Protein AF-A0A7S0I4Y5-F1 (afdb_monomer)

Solvent-accessible surface area (backbone atoms only — not comparable to full-atom values): 9229 Å² total; per-residue (Å²): 106,51,60,56,45,24,49,30,48,88,32,47,41,71,59,31,35,53,30,40,49,52,54,36,50,40,51,75,66,45,54,50,72,77,42,68,90,53,28,48,64,50,50,53,52,51,52,52,25,50,72,60,48,32,48,42,85,83,46,75,72,60,47,50,54,32,51,50,37,37,47,52,34,50,43,45,48,58,72,32,84,70,32,74,57,56,50,71,68,58,50,50,50,44,51,50,49,36,47,51,53,38,68,42,80,90,53,56,69,67,59,19,51,50,26,49,51,41,51,54,51,46,52,51,54,59,56,60,49,50,56,55,50,53,54,52,52,53,49,54,51,51,65,73,65,54,79,80,79,78,79,78,73,80,72,83,81,82,81,83,80,90,86,133

Structure (mmCIF, N/CA/C/O backbone):
data_AF-A0A7S0I4Y5-F1
#
_entry.id   AF-A0A7S0I4Y5-F1
#
loop_
_atom_site.group_PDB
_atom_site.id
_atom_site.type_symbol
_atom_site.label_atom_id
_atom_site.label_alt_id
_atom_site.label_comp_id
_atom_site.label_asym_id
_atom_site.label_entity_id
_atom_site.label_seq_id
_atom_site.pdbx_PDB_ins_code
_atom_site.Cartn_x
_atom_site.Cartn_y
_atom_site.Cartn_z
_atom_site.occupancy
_atom_site.B_iso_or_equiv
_atom_site.auth_seq_id
_atom_site.auth_comp_id
_atom_site.auth_asym_id
_atom_site.auth_atom_id
_atom_site.pdbx_PDB_model_num
ATOM 1 N N . PRO A 1 1 ? -13.421 -6.661 -9.494 1.00 94.31 1 PRO A N 1
ATOM 2 C CA . PRO A 1 1 ? -14.114 -7.098 -8.263 1.00 94.31 1 PRO A CA 1
ATOM 3 C C . PRO A 1 1 ? -13.450 -6.544 -7.000 1.00 94.31 1 PRO A C 1
ATOM 5 O O . PRO A 1 1 ? -14.069 -5.728 -6.342 1.00 94.31 1 PRO A O 1
ATOM 8 N N . PHE A 1 2 ? -12.194 -6.899 -6.681 1.00 97.56 2 PHE A N 1
ATOM 9 C CA . PHE A 1 2 ? -11.547 -6.421 -5.444 1.00 97.56 2 PHE A CA 1
ATOM 10 C C . PHE A 1 2 ? -11.446 -4.892 -5.365 1.00 97.56 2 PHE A C 1
ATOM 12 O O . PHE A 1 2 ? -11.776 -4.313 -4.339 1.00 97.56 2 PHE A O 1
ATOM 19 N N . LEU A 1 3 ? -11.041 -4.230 -6.456 1.00 97.38 3 LEU A N 1
ATOM 20 C CA . LEU A 1 3 ? -10.969 -2.763 -6.497 1.00 97.38 3 LEU A CA 1
ATOM 21 C C . LEU A 1 3 ? -12.346 -2.102 -6.379 1.00 97.38 3 LEU A C 1
ATOM 23 O O . LEU A 1 3 ? -12.445 -1.008 -5.838 1.00 97.38 3 LEU A O 1
ATOM 27 N N . ASP A 1 4 ? -13.393 -2.762 -6.871 1.00 96.56 4 ASP A N 1
ATOM 28 C CA . ASP A 1 4 ? -14.768 -2.269 -6.780 1.00 96.56 4 ASP A CA 1
ATOM 29 C C . ASP A 1 4 ? -15.269 -2.386 -5.335 1.00 96.56 4 ASP A C 1
ATOM 31 O O . ASP A 1 4 ? -15.815 -1.430 -4.796 1.00 96.56 4 ASP A O 1
ATOM 35 N N . THR A 1 5 ? -14.973 -3.511 -4.672 1.00 97.06 5 THR A N 1
ATOM 36 C CA . THR A 1 5 ? -15.222 -3.729 -3.240 1.00 97.06 5 THR A CA 1
ATOM 37 C C . THR A 1 5 ? -14.518 -2.683 -2.373 1.00 97.06 5 THR A C 1
ATOM 39 O O . THR A 1 5 ? -15.143 -2.113 -1.493 1.00 97.06 5 THR A O 1
ATOM 42 N N . ILE A 1 6 ? -13.247 -2.369 -2.649 1.00 97.81 6 ILE A N 1
ATOM 43 C CA . ILE A 1 6 ? -12.469 -1.359 -1.900 1.00 97.81 6 ILE A CA 1
ATOM 44 C C . ILE A 1 6 ? -13.074 0.054 -2.019 1.00 97.81 6 ILE A C 1
ATOM 46 O O . ILE A 1 6 ? -12.914 0.889 -1.132 1.00 97.81 6 ILE A O 1
ATOM 50 N N . ARG A 1 7 ? -13.755 0.351 -3.130 1.00 96.12 7 ARG A N 1
ATOM 51 C CA . ARG A 1 7 ? -14.371 1.663 -3.384 1.00 96.12 7 ARG A CA 1
ATOM 52 C C . ARG A 1 7 ? -15.821 1.749 -2.898 1.00 96.12 7 ARG A C 1
ATOM 54 O O . ARG A 1 7 ? -16.416 2.821 -2.992 1.00 96.12 7 ARG A O 1
ATOM 61 N N . CYS A 1 8 ? -16.403 0.644 -2.439 1.00 94.50 8 CYS A N 1
ATOM 62 C CA . CYS A 1 8 ? -17.812 0.559 -2.085 1.00 94.50 8 CYS A CA 1
ATOM 63 C C . CYS A 1 8 ? -18.028 0.944 -0.616 1.00 94.50 8 CYS A C 1
ATOM 65 O O . CYS A 1 8 ? -17.656 0.214 0.295 1.00 94.50 8 CYS A O 1
ATOM 67 N N . GLU A 1 9 ? -18.686 2.081 -0.401 1.00 92.19 9 GLU A N 1
ATOM 68 C CA . GLU A 1 9 ? -18.957 2.643 0.929 1.00 92.19 9 GLU A CA 1
ATOM 69 C C . GLU A 1 9 ? -19.864 1.754 1.798 1.00 92.19 9 GLU A C 1
ATOM 71 O O . GLU A 1 9 ? -19.729 1.747 3.014 1.00 92.19 9 GLU A O 1
ATOM 76 N N . GLU A 1 10 ? -20.724 0.948 1.174 1.00 91.56 10 GLU A N 1
ATOM 77 C CA . GLU A 1 10 ? -21.635 0.003 1.841 1.00 91.56 10 GLU A CA 1
ATOM 78 C C . GLU A 1 10 ? -20.945 -1.315 2.238 1.00 91.56 10 GLU A C 1
ATOM 80 O O . GLU A 1 10 ? -21.564 -2.205 2.819 1.00 91.56 10 GLU A O 1
ATOM 85 N N . THR A 1 11 ? -19.666 -1.490 1.887 1.00 93.62 11 THR A N 1
ATOM 86 C CA . THR A 1 11 ? -18.921 -2.703 2.225 1.00 93.62 11 THR A CA 1
ATOM 87 C C . THR A 1 11 ? -18.377 -2.614 3.646 1.00 93.62 11 THR A C 1
ATOM 89 O O . THR A 1 11 ? -17.695 -1.654 4.013 1.00 93.62 11 THR A O 1
ATOM 92 N N . THR A 1 12 ? -18.617 -3.668 4.427 1.00 94.81 12 THR A N 1
ATOM 93 C CA . THR A 1 12 ? -18.130 -3.769 5.806 1.00 94.81 12 THR A CA 1
ATOM 94 C C . THR A 1 12 ? -16.602 -3.736 5.872 1.00 94.81 12 THR A C 1
ATOM 96 O O . THR A 1 12 ? -15.911 -4.285 5.005 1.00 94.81 12 THR A O 1
ATOM 99 N N . GLY A 1 13 ? -16.055 -3.173 6.954 1.00 95.00 13 GLY A N 1
ATOM 100 C CA . GLY A 1 13 ? -14.605 -3.075 7.153 1.00 95.00 13 GLY A CA 1
ATOM 101 C C . GLY A 1 13 ? -13.868 -4.412 6.996 1.00 95.00 13 GLY A C 1
ATOM 102 O O . GLY A 1 13 ? -12.816 -4.468 6.364 1.00 95.00 13 GLY A O 1
ATOM 103 N N . VAL A 1 14 ? -14.448 -5.526 7.463 1.00 95.12 14 VAL A N 1
ATOM 104 C CA . VAL A 1 14 ? -13.845 -6.867 7.328 1.00 95.12 14 VAL A CA 1
ATOM 105 C C . VAL A 1 14 ? -13.734 -7.299 5.865 1.00 95.12 14 VAL A C 1
ATOM 107 O O . VAL A 1 14 ? -12.699 -7.828 5.455 1.00 95.12 14 VAL A O 1
ATOM 110 N N . VAL A 1 15 ? -14.771 -7.079 5.055 1.00 96.56 15 VAL A N 1
ATOM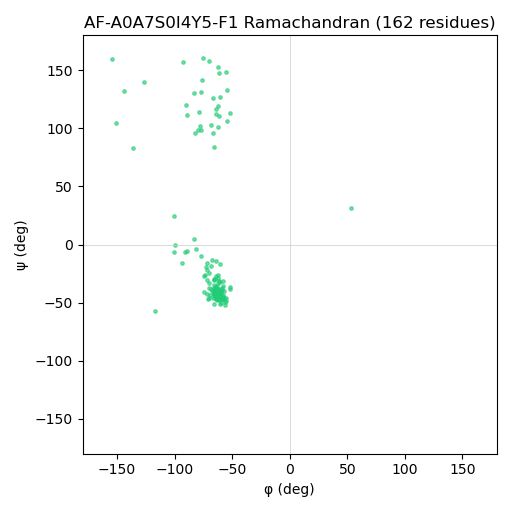 111 C CA . VAL A 1 15 ? -14.748 -7.452 3.633 1.00 96.56 15 VAL A CA 1
ATOM 112 C C . VAL A 1 15 ? -13.763 -6.563 2.872 1.00 96.56 15 VAL A C 1
ATOM 114 O O . VAL A 1 15 ? -12.930 -7.079 2.120 1.00 96.56 15 VAL A O 1
ATOM 117 N N . THR A 1 16 ? -13.769 -5.255 3.141 1.00 97.25 16 THR A N 1
ATOM 118 C CA . THR A 1 16 ? -12.796 -4.300 2.590 1.00 97.25 16 THR A CA 1
ATOM 119 C C . THR A 1 16 ? -11.363 -4.694 2.952 1.00 97.25 16 THR A C 1
ATOM 121 O O . THR A 1 16 ? -10.498 -4.762 2.078 1.00 97.25 16 THR A O 1
ATOM 124 N N . GLN A 1 17 ? -11.108 -5.060 4.212 1.00 97.25 17 GLN A N 1
ATOM 125 C CA . GLN A 1 17 ? -9.808 -5.544 4.686 1.00 97.25 17 GLN A CA 1
ATOM 126 C C . GLN A 1 17 ? -9.316 -6.751 3.872 1.00 97.25 17 GLN A C 1
ATOM 128 O O . GLN A 1 17 ? -8.148 -6.804 3.467 1.00 97.25 17 GLN A O 1
ATOM 133 N N . ARG A 1 18 ? -10.190 -7.737 3.622 1.00 98.12 18 ARG A N 1
ATOM 134 C CA . ARG A 1 18 ? -9.835 -8.925 2.830 1.00 98.12 18 ARG A CA 1
ATOM 135 C C . ARG A 1 18 ? -9.539 -8.563 1.379 1.00 98.12 18 ARG A C 1
ATOM 137 O O . ARG A 1 18 ? -8.572 -9.084 0.824 1.00 98.12 18 ARG A O 1
ATOM 144 N N . ALA A 1 19 ? -10.310 -7.651 0.788 1.00 98.44 19 ALA A N 1
ATOM 145 C CA . ALA A 1 19 ? -10.071 -7.177 -0.570 1.00 98.44 19 ALA A CA 1
ATOM 146 C C . ALA A 1 19 ? -8.722 -6.446 -0.692 1.00 98.44 19 ALA A C 1
ATOM 148 O O . ALA A 1 19 ? -7.937 -6.769 -1.584 1.00 98.44 19 ALA A O 1
ATOM 149 N N . LEU A 1 20 ? -8.407 -5.540 0.241 1.00 98.50 20 LEU A N 1
ATOM 150 C CA . LEU A 1 20 ? -7.112 -4.850 0.313 1.00 98.50 20 LEU A CA 1
ATOM 151 C C . LEU A 1 20 ? -5.951 -5.843 0.430 1.00 98.50 20 LEU A C 1
ATOM 153 O O . LEU A 1 20 ? -4.974 -5.755 -0.315 1.00 98.50 20 LEU A O 1
ATOM 157 N N . SER A 1 21 ? -6.083 -6.822 1.328 1.00 98.25 21 SER A N 1
ATOM 158 C CA . SER A 1 21 ? -5.058 -7.846 1.553 1.00 98.25 21 SER A CA 1
ATOM 159 C C . SER A 1 21 ? -4.821 -8.697 0.304 1.00 98.25 21 SER A C 1
ATOM 161 O O . SER A 1 21 ? -3.671 -8.945 -0.050 1.00 98.25 21 SER A O 1
ATOM 163 N N . ALA A 1 22 ? -5.885 -9.100 -0.399 1.00 98.38 22 ALA A N 1
ATOM 164 C CA . ALA A 1 22 ? -5.775 -9.869 -1.637 1.00 98.38 22 ALA A CA 1
ATOM 165 C C . ALA A 1 22 ? -5.032 -9.086 -2.731 1.00 98.38 22 ALA A C 1
ATOM 167 O O . ALA A 1 22 ? -4.106 -9.611 -3.348 1.00 98.38 22 ALA A O 1
ATOM 168 N N . VAL A 1 23 ? -5.380 -7.809 -2.927 1.00 98.31 23 VAL A N 1
ATOM 169 C CA . VAL A 1 23 ? -4.695 -6.944 -3.902 1.00 98.31 23 VAL A CA 1
ATOM 170 C C . VAL A 1 23 ? -3.225 -6.761 -3.526 1.00 98.31 23 VAL A C 1
ATOM 172 O O . VAL A 1 23 ? -2.354 -6.871 -4.387 1.00 98.31 23 VAL A O 1
ATOM 175 N N . HIS A 1 24 ? -2.923 -6.561 -2.242 1.00 98.06 24 HIS A N 1
ATOM 176 C CA . HIS A 1 24 ? -1.543 -6.467 -1.774 1.00 98.06 24 HIS A CA 1
ATOM 177 C C . HIS A 1 24 ? -0.764 -7.769 -2.031 1.00 98.06 24 HIS A C 1
ATOM 179 O O . HIS A 1 24 ? 0.376 -7.719 -2.493 1.00 98.06 24 HIS A O 1
ATOM 185 N N . SER A 1 25 ? -1.377 -8.940 -1.825 1.00 97.38 25 SER A N 1
ATOM 186 C CA . SER A 1 25 ? -0.771 -10.229 -2.183 1.00 97.38 25 SER A CA 1
ATOM 187 C C . SER A 1 25 ? -0.485 -10.351 -3.681 1.00 97.38 25 SER A C 1
ATOM 189 O O . SER A 1 25 ? 0.572 -10.859 -4.044 1.00 97.38 25 SER A O 1
ATOM 191 N N . PHE A 1 26 ? -1.364 -9.849 -4.553 1.00 96.06 26 PHE A N 1
ATOM 192 C CA . PHE A 1 26 ? -1.127 -9.848 -6.002 1.00 96.06 26 PHE A CA 1
ATOM 193 C C . PHE A 1 26 ? 0.066 -8.978 -6.404 1.00 96.06 26 PHE A C 1
ATOM 195 O O . PHE A 1 26 ? 0.845 -9.384 -7.267 1.00 96.06 26 PHE A O 1
ATOM 202 N N . LEU A 1 27 ? 0.245 -7.820 -5.755 1.00 95.06 27 LEU A N 1
ATOM 203 C CA . LEU A 1 27 ? 1.428 -6.979 -5.959 1.00 95.06 27 LEU A CA 1
ATOM 204 C C . LEU A 1 27 ? 2.705 -7.689 -5.505 1.00 95.06 27 LEU A C 1
ATOM 206 O O . LEU A 1 27 ? 3.689 -7.708 -6.239 1.00 95.06 27 LEU A O 1
ATOM 210 N N . ARG A 1 28 ? 2.682 -8.313 -4.320 1.00 94.81 28 ARG A N 1
ATOM 211 C CA . ARG A 1 28 ? 3.837 -9.046 -3.772 1.00 94.81 28 ARG A CA 1
ATOM 212 C C . ARG A 1 28 ? 4.212 -10.280 -4.587 1.00 94.81 28 ARG A C 1
ATOM 214 O O . ARG A 1 28 ? 5.375 -10.660 -4.596 1.00 94.81 28 ARG A O 1
ATOM 221 N N . ALA A 1 29 ? 3.237 -10.904 -5.239 1.00 94.88 29 ALA A N 1
ATOM 222 C CA . ALA A 1 29 ? 3.449 -12.023 -6.150 1.00 94.88 29 ALA A CA 1
ATOM 223 C C . ALA A 1 29 ? 3.841 -11.576 -7.573 1.00 94.88 29 ALA A C 1
ATOM 225 O O . ALA A 1 29 ? 3.929 -12.415 -8.463 1.00 94.88 29 ALA A O 1
ATOM 226 N N . GLU A 1 30 ? 4.038 -10.272 -7.799 1.00 92.69 30 GLU A N 1
ATOM 227 C CA . GLU A 1 30 ? 4.399 -9.677 -9.090 1.00 92.69 30 GLU A CA 1
ATOM 228 C C . GLU A 1 30 ? 3.459 -10.052 -10.247 1.00 92.6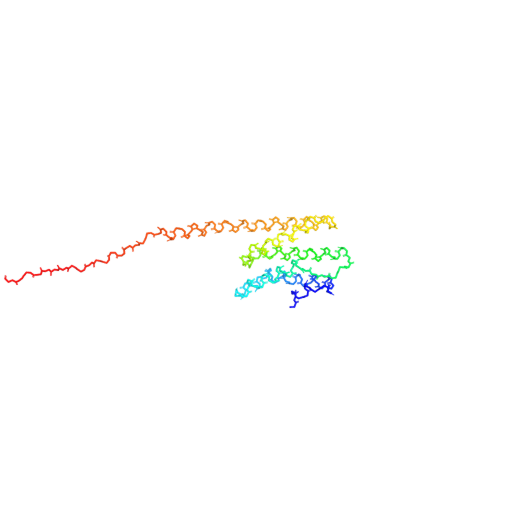9 30 GLU A C 1
ATOM 230 O O . GLU A 1 30 ? 3.860 -10.097 -11.409 1.00 92.69 30 GLU A O 1
ATOM 235 N N . LEU A 1 31 ? 2.171 -10.275 -9.960 1.00 92.75 31 LEU A N 1
ATOM 236 C CA . LEU A 1 31 ? 1.215 -10.705 -10.988 1.00 92.75 31 LEU A CA 1
ATOM 237 C C . LEU A 1 31 ? 1.041 -9.668 -12.106 1.00 92.75 31 LEU A C 1
ATOM 239 O O . LEU A 1 31 ? 0.728 -10.028 -13.238 1.00 92.75 31 LEU A O 1
ATOM 243 N N . LEU A 1 32 ? 1.272 -8.385 -11.814 1.00 89.69 32 LEU A N 1
ATOM 244 C CA . LEU A 1 32 ? 1.212 -7.319 -12.817 1.00 89.69 32 LEU A CA 1
ATOM 245 C C . LEU A 1 32 ? 2.377 -7.382 -13.815 1.00 89.69 32 LEU A C 1
ATOM 247 O O . LEU A 1 32 ? 2.216 -6.960 -14.958 1.00 89.69 32 LEU A O 1
ATOM 251 N N . SER A 1 33 ? 3.510 -7.973 -13.430 1.00 86.38 33 SER A N 1
ATOM 252 C CA . SER A 1 33 ? 4.653 -8.192 -14.325 1.00 86.38 33 SER A CA 1
ATOM 253 C C . SER A 1 33 ? 4.344 -9.222 -15.422 1.00 86.38 33 SER A C 1
ATOM 255 O O . SER A 1 33 ? 5.015 -9.241 -16.450 1.00 86.38 33 SER A O 1
ATOM 257 N N . LEU A 1 34 ? 3.304 -10.049 -15.245 1.00 89.50 34 LEU A N 1
ATOM 258 C CA . LEU A 1 34 ? 2.882 -11.056 -16.226 1.00 89.50 34 LEU A CA 1
ATOM 259 C C . LEU A 1 34 ? 2.219 -10.445 -17.470 1.00 89.50 34 LEU A C 1
ATOM 261 O O . LEU A 1 34 ? 2.179 -11.087 -18.517 1.00 89.50 34 LEU A O 1
ATOM 265 N N . ASN A 1 35 ? 1.695 -9.218 -17.374 1.00 90.69 35 ASN A N 1
ATOM 266 C CA . ASN A 1 35 ? 1.119 -8.499 -18.511 1.00 90.69 35 ASN A CA 1
ATOM 267 C C . ASN A 1 35 ? 1.567 -7.023 -18.523 1.00 90.69 35 ASN A C 1
ATOM 269 O O . ASN A 1 35 ? 0.810 -6.138 -18.095 1.00 90.69 35 ASN A O 1
ATOM 273 N N . PRO A 1 36 ? 2.769 -6.746 -19.067 1.00 89.56 36 PRO A N 1
ATOM 274 C CA . PRO A 1 36 ? 3.368 -5.412 -19.072 1.00 89.56 36 PRO A CA 1
ATOM 275 C C . PRO A 1 36 ? 2.510 -4.340 -19.752 1.00 89.56 36 PRO A C 1
ATOM 277 O O . PRO A 1 36 ? 2.531 -3.188 -19.332 1.00 89.56 36 PRO A O 1
ATOM 280 N N . ALA A 1 37 ? 1.718 -4.706 -20.767 1.00 94.00 3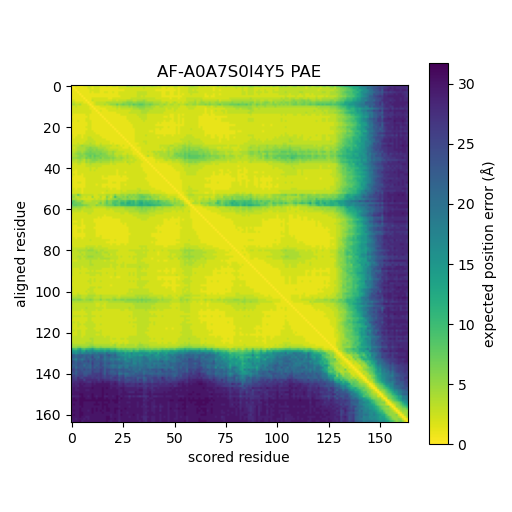7 ALA A N 1
ATOM 281 C CA . ALA A 1 37 ? 0.870 -3.759 -21.492 1.00 94.00 37 ALA A CA 1
ATOM 282 C C . ALA A 1 37 ? -0.247 -3.177 -20.609 1.00 94.00 37 ALA A C 1
ATOM 284 O O . ALA A 1 37 ? -0.616 -2.014 -20.747 1.00 94.00 37 ALA A O 1
ATOM 285 N N . SER A 1 38 ? -0.776 -3.982 -19.684 1.00 93.44 38 SER A N 1
ATOM 286 C CA . SER A 1 38 ? -1.852 -3.572 -18.772 1.00 93.44 38 SER A CA 1
ATOM 287 C C . SER A 1 38 ? -1.355 -3.039 -17.423 1.00 93.44 38 SER A C 1
ATOM 289 O O . SER A 1 38 ? -2.116 -2.393 -16.699 1.00 93.44 38 SER A O 1
ATOM 291 N N . ALA A 1 39 ? -0.087 -3.290 -17.083 1.00 94.56 39 ALA A N 1
ATOM 292 C CA . ALA A 1 39 ? 0.477 -3.005 -15.768 1.00 94.56 39 ALA A CA 1
ATOM 293 C C . ALA A 1 39 ? 0.380 -1.525 -15.341 1.00 94.56 39 ALA A C 1
ATOM 295 O O . ALA A 1 39 ? -0.044 -1.292 -14.207 1.00 94.56 39 ALA A O 1
ATOM 296 N N . PRO A 1 40 ? 0.663 -0.514 -16.194 1.00 94.81 40 PRO A N 1
ATOM 297 C CA . PRO A 1 40 ? 0.548 0.889 -15.787 1.00 94.81 40 PRO A CA 1
ATOM 298 C C . PRO A 1 40 ? -0.885 1.270 -15.392 1.00 94.81 40 PRO A C 1
ATOM 300 O O . PRO A 1 40 ? -1.119 1.839 -14.326 1.00 94.81 40 PRO A O 1
ATOM 303 N N . ALA A 1 41 ? -1.866 0.893 -16.218 1.00 95.50 41 ALA A N 1
ATOM 304 C CA . ALA A 1 41 ? -3.274 1.174 -15.951 1.00 95.50 41 ALA A CA 1
ATOM 305 C C . ALA A 1 41 ? -3.765 0.450 -14.687 1.00 95.50 41 ALA A C 1
ATOM 307 O O . ALA A 1 41 ? -4.498 1.031 -13.883 1.00 95.50 41 ALA A O 1
ATOM 308 N N . ALA A 1 42 ? -3.325 -0.795 -14.479 1.00 96.00 42 ALA A N 1
ATOM 309 C CA . ALA A 1 42 ? -3.633 -1.561 -13.277 1.00 96.00 42 ALA A CA 1
ATOM 310 C C . ALA A 1 42 ? -3.043 -0.911 -12.016 1.00 96.00 42 ALA A C 1
ATOM 312 O O . ALA A 1 42 ? -3.759 -0.749 -11.030 1.00 96.00 42 ALA A O 1
ATOM 313 N N . MET A 1 43 ? -1.780 -0.475 -12.057 1.00 97.12 43 MET A N 1
ATOM 314 C CA . MET A 1 43 ? -1.125 0.209 -10.938 1.00 97.12 43 MET A CA 1
ATOM 315 C C . MET A 1 43 ? -1.861 1.490 -10.543 1.00 97.12 43 MET A C 1
ATOM 317 O O . MET A 1 43 ? -2.172 1.684 -9.367 1.00 97.12 43 MET A O 1
ATOM 321 N N . VAL A 1 44 ? -2.225 2.326 -11.519 1.00 96.38 44 VAL A N 1
ATOM 322 C CA . VAL A 1 44 ? -3.019 3.539 -11.266 1.00 96.38 44 VAL A CA 1
ATOM 323 C C . VAL A 1 44 ? -4.382 3.189 -10.661 1.00 96.38 44 VAL A C 1
ATOM 325 O O . VAL A 1 44 ? -4.834 3.849 -9.725 1.00 96.38 44 VAL A O 1
ATOM 328 N N . ALA A 1 45 ? -5.044 2.138 -11.152 1.00 97.19 45 ALA A N 1
ATOM 329 C CA . ALA A 1 45 ? -6.330 1.705 -10.615 1.00 97.19 45 ALA A CA 1
ATOM 330 C C . ALA A 1 45 ? -6.230 1.226 -9.156 1.00 97.19 45 ALA A C 1
ATOM 332 O O . ALA A 1 45 ? -7.131 1.526 -8.365 1.00 97.19 45 ALA A O 1
ATOM 333 N N . VAL A 1 46 ? -5.152 0.519 -8.800 1.00 98.00 46 VAL A N 1
ATOM 334 C CA . VAL A 1 46 ? -4.876 0.061 -7.430 1.00 98.00 46 VAL A CA 1
ATOM 335 C C . VAL A 1 46 ? -4.621 1.247 -6.504 1.00 98.00 46 VAL A C 1
ATOM 337 O O . VAL A 1 46 ? -5.296 1.351 -5.481 1.00 98.00 46 VAL A O 1
ATOM 340 N N . VAL A 1 47 ? -3.724 2.168 -6.879 1.00 98.06 47 VAL A N 1
ATOM 341 C CA . VAL A 1 47 ? -3.427 3.374 -6.084 1.00 98.06 47 VAL A CA 1
ATOM 342 C C . VAL A 1 47 ? -4.700 4.178 -5.840 1.00 98.06 47 VAL A C 1
ATOM 344 O O . VAL A 1 47 ? -5.029 4.460 -4.693 1.00 98.06 47 VAL A O 1
ATOM 347 N N . LYS A 1 48 ? -5.489 4.450 -6.888 1.00 97.75 48 LYS A N 1
ATOM 348 C CA . LYS A 1 48 ? -6.762 5.171 -6.741 1.00 97.75 48 LYS A CA 1
ATOM 349 C C . LYS A 1 48 ? -7.754 4.442 -5.840 1.00 97.75 48 LYS A C 1
ATOM 351 O O . LYS A 1 48 ? -8.443 5.081 -5.055 1.00 97.75 48 LYS A O 1
ATOM 356 N N . ALA A 1 49 ? -7.864 3.117 -5.953 1.00 98.00 49 ALA A N 1
ATOM 357 C CA . ALA A 1 49 ? -8.747 2.357 -5.072 1.00 98.00 49 ALA A CA 1
ATOM 358 C C . ALA A 1 49 ? -8.308 2.471 -3.607 1.00 98.00 49 ALA A C 1
ATOM 360 O O . ALA A 1 49 ? -9.151 2.685 -2.749 1.00 98.00 49 ALA A O 1
ATOM 361 N N . ALA A 1 50 ? -7.007 2.374 -3.328 1.00 97.94 50 ALA A N 1
ATOM 362 C CA . ALA A 1 50 ? -6.476 2.451 -1.972 1.00 97.94 50 ALA A CA 1
ATOM 363 C C . ALA A 1 50 ? -6.573 3.869 -1.375 1.00 97.94 50 ALA A C 1
ATOM 365 O O . ALA A 1 50 ? -7.035 4.017 -0.247 1.00 97.94 50 ALA A O 1
ATOM 366 N N . THR A 1 51 ? -6.199 4.911 -2.126 1.00 97.00 51 THR A N 1
ATOM 367 C CA . THR A 1 51 ? -6.253 6.312 -1.665 1.00 97.00 51 THR A CA 1
ATOM 368 C C . THR A 1 51 ? -7.680 6.783 -1.395 1.00 97.00 51 THR A C 1
ATOM 370 O O . THR A 1 51 ? -7.938 7.458 -0.398 1.00 97.00 51 THR A O 1
ATOM 373 N N . PHE A 1 52 ? -8.615 6.419 -2.276 1.00 95.00 52 PHE A N 1
ATOM 374 C CA . PHE A 1 52 ? -10.028 6.782 -2.163 1.00 95.00 52 PHE A CA 1
ATOM 375 C C . PHE A 1 52 ? -10.879 5.639 -1.606 1.00 95.00 52 PHE A C 1
ATOM 377 O O . PHE A 1 52 ? -12.076 5.581 -1.888 1.00 95.00 52 PHE A O 1
ATOM 384 N N . CYS A 1 53 ? -10.265 4.722 -0.853 1.00 96.44 53 CYS A N 1
ATOM 385 C CA . CYS A 1 53 ? -10.969 3.617 -0.219 1.00 96.44 53 CYS A CA 1
ATOM 386 C C . CYS A 1 53 ? -12.116 4.164 0.634 1.00 96.44 53 CYS A C 1
ATOM 388 O O . CYS A 1 53 ? -11.935 5.103 1.413 1.00 96.44 53 CYS A O 1
ATOM 390 N N . ARG A 1 54 ? -13.291 3.557 0.490 1.00 90.56 54 ARG A N 1
ATOM 391 C CA . ARG A 1 54 ? -14.476 3.851 1.296 1.00 90.56 54 ARG A CA 1
ATOM 392 C C . ARG A 1 54 ? -14.970 2.549 1.887 1.00 90.56 54 ARG A C 1
ATOM 394 O O . ARG A 1 54 ? -14.936 1.526 1.214 1.00 90.56 54 ARG A O 1
ATOM 401 N N . PHE A 1 55 ? -15.388 2.588 3.138 1.00 92.38 55 PHE A N 1
ATOM 402 C CA . PHE A 1 55 ? -15.948 1.438 3.826 1.00 92.38 55 PHE A CA 1
ATOM 403 C C . PHE A 1 55 ? -16.873 1.924 4.932 1.00 92.38 55 PHE A C 1
ATOM 405 O O . PHE A 1 55 ? -16.777 3.073 5.371 1.00 92.38 55 PHE A O 1
ATOM 412 N N . GLU A 1 56 ? -17.756 1.037 5.365 1.00 90.88 56 GLU A N 1
ATOM 413 C CA . GLU A 1 56 ? -18.661 1.301 6.470 1.00 90.88 56 GLU A CA 1
ATOM 414 C C . GLU A 1 56 ? -17.853 1.509 7.759 1.00 90.88 56 GLU A C 1
ATOM 416 O O . GLU A 1 56 ? -17.155 0.602 8.215 1.00 90.88 56 GLU A O 1
ATOM 421 N N . VAL A 1 57 ? -17.937 2.715 8.322 1.00 87.56 57 VAL A N 1
ATOM 422 C CA . VAL A 1 57 ? -17.277 3.093 9.579 1.00 87.56 57 VAL A CA 1
ATOM 423 C C . VAL A 1 57 ? -18.103 2.537 10.728 1.00 87.56 57 VAL A C 1
ATOM 425 O O . VAL A 1 57 ? -19.244 2.962 10.927 1.00 87.56 57 VAL A O 1
ATOM 428 N N . THR A 1 58 ? -17.543 1.593 11.480 1.00 86.31 58 THR A N 1
ATOM 429 C CA . THR A 1 58 ? -18.289 0.903 12.543 1.00 86.31 58 THR A CA 1
ATOM 430 C C . THR A 1 58 ? -17.701 1.144 13.923 1.00 86.31 58 THR A C 1
ATOM 432 O O . THR A 1 58 ? -18.395 1.601 14.828 1.00 86.31 58 THR A O 1
ATOM 435 N N . ASP A 1 59 ? -16.424 0.815 14.098 1.00 90.75 59 ASP A N 1
ATOM 436 C CA . ASP A 1 59 ? -15.733 0.818 15.383 1.00 90.75 59 ASP A CA 1
ATOM 437 C C . ASP A 1 59 ? -14.293 1.282 15.133 1.00 90.75 59 ASP A C 1
ATOM 439 O O . ASP A 1 59 ? -13.640 0.727 14.245 1.00 90.75 59 ASP A O 1
ATOM 443 N N . PRO A 1 60 ? -13.764 2.237 15.921 1.00 91.44 60 PRO A N 1
ATOM 444 C CA . PRO A 1 60 ? -12.425 2.774 15.709 1.00 91.44 60 PRO A CA 1
ATOM 445 C C . PRO A 1 60 ? -11.324 1.709 15.607 1.00 91.44 60 PRO A C 1
ATOM 447 O O . PRO A 1 60 ? -10.397 1.868 14.816 1.00 91.44 60 PRO A O 1
ATOM 450 N N . ALA A 1 61 ? -11.411 0.615 16.372 1.00 92.12 61 ALA A N 1
ATOM 451 C CA . ALA A 1 61 ? -10.394 -0.431 16.348 1.00 92.12 61 ALA A CA 1
ATOM 452 C C . ALA A 1 61 ? -10.424 -1.232 15.036 1.00 92.12 61 ALA A C 1
ATOM 454 O O . ALA A 1 61 ? -9.374 -1.448 14.425 1.00 92.12 61 ALA A O 1
ATOM 455 N N . ALA A 1 62 ? -11.603 -1.656 14.575 1.00 92.06 62 ALA A N 1
ATOM 456 C CA . ALA A 1 62 ? -11.766 -2.318 13.283 1.00 92.06 62 ALA A CA 1
ATOM 457 C C . ALA A 1 62 ? -11.384 -1.398 12.115 1.00 92.06 62 ALA A C 1
ATOM 459 O O . ALA A 1 62 ? -10.709 -1.840 11.180 1.00 92.06 62 ALA A O 1
ATOM 460 N N . ASP A 1 63 ? -11.750 -0.120 12.188 1.00 95.00 63 ASP A N 1
ATOM 461 C CA . ASP A 1 63 ? -11.446 0.863 11.150 1.00 95.00 63 ASP A CA 1
ATOM 462 C C . ASP A 1 63 ? -9.927 1.069 11.015 1.00 95.00 63 ASP A C 1
ATOM 464 O O . ASP A 1 63 ? -9.390 1.111 9.904 1.00 95.00 63 ASP A O 1
ATOM 468 N N . GLU A 1 64 ? -9.195 1.100 12.133 1.00 97.06 64 GLU A N 1
ATOM 469 C CA . GLU A 1 64 ? -7.731 1.166 12.128 1.00 97.06 64 GLU A CA 1
ATOM 470 C C . GLU A 1 64 ? -7.070 -0.054 11.477 1.00 97.06 64 GLU A C 1
ATOM 472 O O . GLU A 1 64 ? -6.042 0.082 10.806 1.00 97.06 64 GLU A O 1
ATOM 477 N N . VAL A 1 65 ? -7.662 -1.244 11.599 1.00 96.81 65 VAL A N 1
ATOM 478 C CA . VAL A 1 65 ? -7.168 -2.440 10.900 1.00 96.81 65 VAL A CA 1
ATOM 479 C C . VAL A 1 65 ? -7.305 -2.282 9.382 1.00 96.81 65 VAL A C 1
ATOM 481 O O . VAL A 1 65 ? -6.403 -2.681 8.636 1.00 96.81 65 VAL A O 1
ATOM 484 N N . VAL A 1 66 ? -8.397 -1.675 8.907 1.00 97.56 66 VAL A N 1
ATOM 485 C CA . VAL A 1 66 ? -8.579 -1.360 7.481 1.00 97.56 66 VAL A CA 1
ATOM 486 C C . VAL A 1 66 ? -7.562 -0.310 7.033 1.00 97.56 66 VAL A C 1
ATOM 488 O O . VAL A 1 66 ? -6.886 -0.518 6.024 1.00 97.56 66 VAL A O 1
ATOM 491 N N . LEU A 1 67 ? -7.373 0.763 7.807 1.00 97.75 67 LEU A N 1
ATOM 492 C CA . LEU A 1 67 ? -6.370 1.800 7.530 1.00 97.75 67 LEU A CA 1
ATOM 493 C C . LEU A 1 67 ? -4.947 1.232 7.472 1.00 97.75 67 LEU A C 1
ATOM 495 O O . LEU A 1 67 ? -4.173 1.607 6.590 1.00 97.75 67 LEU A O 1
ATOM 499 N N . MET A 1 68 ? -4.608 0.280 8.344 1.00 98.44 68 MET A N 1
ATOM 500 C CA . MET A 1 68 ? -3.327 -0.424 8.287 1.00 98.44 68 MET A CA 1
ATOM 501 C C . MET A 1 68 ? -3.172 -1.217 6.980 1.00 98.44 68 MET A C 1
ATOM 503 O O . MET A 1 68 ? -2.096 -1.215 6.380 1.00 98.44 68 MET A O 1
ATOM 507 N N . CYS A 1 69 ? -4.237 -1.865 6.497 1.00 98.50 69 CYS A N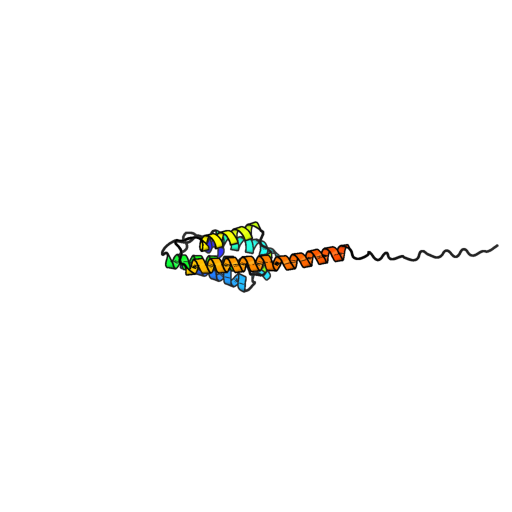 1
ATOM 508 C CA . CYS A 1 69 ? -4.210 -2.582 5.219 1.00 98.50 69 CYS A CA 1
ATOM 509 C C . CYS A 1 69 ? -4.087 -1.627 4.021 1.00 98.50 69 CYS A C 1
ATOM 511 O O . CYS A 1 69 ? -3.351 -1.928 3.081 1.00 98.50 69 CYS A O 1
ATOM 513 N N . ILE A 1 70 ? -4.752 -0.466 4.065 1.00 98.56 70 ILE A N 1
ATOM 514 C CA . ILE A 1 70 ? -4.594 0.600 3.062 1.00 98.56 70 ILE A CA 1
ATOM 515 C C . ILE A 1 70 ? -3.139 1.069 3.034 1.00 98.56 70 ILE A C 1
ATOM 517 O O . ILE A 1 70 ? -2.520 1.077 1.972 1.00 98.56 70 ILE A O 1
ATOM 521 N N . LEU A 1 71 ? -2.568 1.395 4.198 1.00 98.69 71 LEU A N 1
ATOM 522 C CA . LEU A 1 71 ? -1.173 1.809 4.328 1.00 98.69 71 LEU A CA 1
ATOM 523 C C . LEU A 1 71 ? -0.217 0.766 3.731 1.00 98.69 71 LEU A C 1
ATOM 525 O O . LEU A 1 71 ? 0.658 1.115 2.940 1.00 98.69 71 LEU A O 1
ATOM 529 N N . GLN A 1 72 ? -0.382 -0.511 4.083 1.00 98.56 72 GLN A N 1
ATOM 530 C CA . GLN A 1 72 ? 0.454 -1.595 3.559 1.00 98.56 72 GLN A CA 1
ATOM 531 C C . GLN A 1 72 ? 0.350 -1.721 2.038 1.00 98.56 72 GLN A C 1
ATOM 533 O O . GLN A 1 72 ? 1.374 -1.869 1.373 1.00 98.56 72 GLN A O 1
ATOM 538 N N . LEU A 1 73 ? -0.862 -1.630 1.485 1.00 98.69 73 LEU A N 1
ATOM 539 C CA . LEU A 1 73 ? -1.079 -1.687 0.043 1.00 98.69 73 LEU A CA 1
ATOM 540 C C . LEU A 1 73 ? -0.420 -0.500 -0.673 1.00 98.69 73 LEU A C 1
ATOM 542 O O . LEU A 1 73 ? 0.268 -0.700 -1.672 1.00 98.69 73 LEU A O 1
ATOM 546 N N . LEU A 1 74 ? -0.589 0.716 -0.152 1.00 98.62 74 LEU A N 1
ATOM 547 C CA . LEU A 1 74 ? -0.002 1.939 -0.699 1.00 98.62 74 LEU A CA 1
ATOM 548 C C . LEU A 1 74 ? 1.532 1.896 -0.694 1.00 98.62 74 LEU A C 1
ATOM 550 O O . LEU A 1 74 ? 2.160 2.156 -1.720 1.00 98.62 74 LEU A O 1
ATOM 554 N N . VAL A 1 75 ? 2.145 1.500 0.426 1.00 98.50 75 VAL A N 1
ATOM 555 C CA . VAL A 1 75 ? 3.602 1.298 0.509 1.00 98.50 75 VAL A CA 1
ATOM 556 C C . VAL A 1 75 ? 4.041 0.206 -0.474 1.00 98.50 75 VAL A C 1
ATOM 558 O O . VAL A 1 75 ? 4.978 0.414 -1.242 1.00 98.50 75 VAL A O 1
ATOM 561 N N . GLY A 1 76 ? 3.319 -0.917 -0.529 1.00 98.00 76 GLY A N 1
ATOM 562 C CA . GLY A 1 76 ? 3.596 -2.014 -1.457 1.00 98.00 76 GLY A CA 1
ATOM 563 C C . GLY A 1 76 ? 3.519 -1.612 -2.936 1.00 98.00 76 GLY A C 1
ATOM 564 O O . GLY A 1 76 ? 4.301 -2.119 -3.739 1.00 98.00 76 GLY A O 1
ATOM 565 N N . CYS A 1 77 ? 2.647 -0.664 -3.302 1.00 97.81 77 CYS A N 1
ATOM 566 C CA . CYS A 1 77 ? 2.586 -0.120 -4.663 1.00 97.81 77 CYS A CA 1
ATOM 567 C C . CYS A 1 77 ? 3.896 0.560 -5.067 1.00 97.81 77 CYS A C 1
ATOM 569 O O . CYS A 1 77 ? 4.332 0.408 -6.205 1.00 97.81 77 CYS A O 1
ATOM 571 N N . ILE A 1 78 ? 4.533 1.285 -4.143 1.00 97.38 78 ILE A N 1
ATOM 572 C CA . ILE A 1 78 ? 5.819 1.937 -4.403 1.00 97.38 78 ILE A CA 1
ATOM 573 C C . ILE A 1 78 ? 6.950 0.912 -4.428 1.00 97.38 78 ILE A C 1
ATOM 575 O O . ILE A 1 78 ? 7.822 1.002 -5.284 1.00 97.38 78 ILE A O 1
ATOM 579 N N . GLU A 1 79 ? 6.943 -0.061 -3.518 1.00 95.56 79 GLU A N 1
ATOM 580 C CA . GLU A 1 79 ? 8.040 -1.025 -3.368 1.00 95.56 79 GLU A CA 1
ATOM 581 C C . GLU A 1 79 ? 8.094 -2.095 -4.463 1.00 95.56 79 GLU A C 1
ATOM 583 O O . GLU A 1 79 ? 9.169 -2.622 -4.739 1.00 95.56 79 GLU A O 1
ATOM 588 N N . CYS A 1 80 ?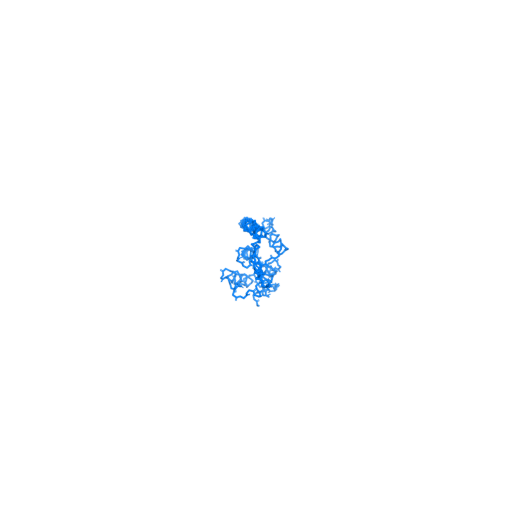 6.963 -2.436 -5.083 1.00 94.56 80 CYS A N 1
ATOM 589 C CA . CYS A 1 80 ? 6.933 -3.457 -6.127 1.00 94.56 80 CYS A CA 1
ATOM 590 C C . CYS A 1 80 ? 7.619 -2.992 -7.426 1.00 94.56 80 CYS A C 1
ATOM 592 O O . CYS A 1 80 ? 7.698 -1.796 -7.717 1.00 94.56 80 CYS A O 1
ATOM 594 N N . ASN A 1 81 ? 8.051 -3.945 -8.259 1.00 91.06 81 ASN A N 1
ATOM 595 C CA . ASN A 1 81 ? 8.692 -3.663 -9.551 1.00 91.06 81 ASN A CA 1
ATOM 596 C C . ASN A 1 81 ? 7.814 -2.806 -10.481 1.00 91.06 81 ASN A C 1
ATOM 598 O O . ASN A 1 81 ? 8.297 -1.871 -11.123 1.00 91.06 81 ASN A O 1
ATOM 602 N N . ALA A 1 82 ? 6.504 -3.072 -10.503 1.00 93.00 82 ALA A N 1
ATOM 603 C CA . ALA A 1 82 ? 5.535 -2.290 -11.271 1.00 93.00 82 ALA A CA 1
ATOM 604 C C . ALA A 1 82 ? 5.350 -0.855 -10.733 1.00 93.00 82 ALA A C 1
ATOM 606 O O . ALA A 1 82 ? 4.825 0.001 -11.440 1.00 93.00 82 ALA A O 1
ATOM 607 N N . GLY A 1 83 ? 5.839 -0.550 -9.526 1.00 93.00 83 GLY A N 1
ATOM 608 C CA . GLY A 1 83 ? 5.854 0.793 -8.946 1.00 93.00 83 GLY A CA 1
ATOM 609 C C . GLY A 1 83 ? 6.720 1.796 -9.712 1.00 93.00 83 GLY A C 1
ATOM 610 O O . GLY A 1 83 ? 6.588 2.996 -9.492 1.00 93.00 83 GLY A O 1
ATOM 611 N N . ASN A 1 84 ? 7.588 1.338 -10.621 1.00 91.88 84 ASN A N 1
ATOM 612 C CA . ASN A 1 84 ? 8.319 2.199 -11.562 1.00 91.88 84 ASN A CA 1
ATOM 613 C C . ASN A 1 84 ? 7.423 2.784 -12.667 1.00 91.88 84 ASN A C 1
ATOM 615 O O . ASN A 1 84 ? 7.834 3.706 -13.361 1.00 91.88 84 ASN A O 1
ATOM 619 N N . LEU A 1 85 ? 6.222 2.231 -12.854 1.00 93.00 85 LEU A N 1
ATOM 620 C CA . LEU A 1 85 ? 5.274 2.648 -13.891 1.00 93.00 85 LEU A CA 1
ATOM 621 C C . LEU A 1 85 ? 4.334 3.766 -13.416 1.00 93.00 85 LEU A C 1
ATOM 623 O O . LEU A 1 85 ? 3.507 4.240 -14.193 1.00 93.00 85 LEU A O 1
ATOM 627 N N . LEU A 1 86 ? 4.403 4.140 -12.135 1.00 94.88 86 LEU A N 1
ATOM 628 C CA . LEU A 1 86 ? 3.582 5.200 -11.558 1.00 94.88 86 LEU A CA 1
ATOM 629 C C . LEU A 1 86 ? 4.111 6.575 -11.977 1.00 94.88 86 LEU A C 1
ATOM 631 O O . LEU A 1 86 ? 5.320 6.788 -12.013 1.00 94.88 86 LEU A O 1
ATOM 635 N N . SER A 1 87 ? 3.196 7.507 -12.256 1.00 94.44 87 SER A N 1
ATOM 636 C CA . SER A 1 87 ? 3.552 8.911 -12.467 1.00 94.44 87 SER A CA 1
ATOM 637 C C . SER A 1 87 ? 3.880 9.601 -11.144 1.00 94.44 87 SER A C 1
ATOM 639 O O . SER A 1 87 ? 3.453 9.149 -10.075 1.00 94.44 87 SER A O 1
ATOM 641 N N . ASP A 1 88 ? 4.582 10.728 -11.218 1.00 94.44 88 ASP A N 1
ATOM 642 C CA . ASP A 1 88 ? 4.932 11.529 -10.044 1.00 94.44 88 ASP A CA 1
ATOM 643 C C . ASP A 1 88 ? 3.685 11.970 -9.265 1.00 94.44 88 ASP A C 1
ATOM 645 O O . ASP A 1 88 ? 3.686 11.961 -8.036 1.00 94.44 88 ASP A O 1
ATOM 649 N N . GLU A 1 89 ? 2.581 12.276 -9.954 1.00 95.56 89 GLU A N 1
ATOM 650 C CA . GLU A 1 89 ? 1.313 12.632 -9.310 1.00 95.56 89 GLU A CA 1
ATOM 651 C C . GLU A 1 89 ? 0.753 11.465 -8.493 1.00 95.56 89 GLU A C 1
ATOM 653 O O . GLU A 1 89 ? 0.351 11.658 -7.345 1.00 95.56 89 GLU A O 1
ATOM 658 N N . ALA A 1 90 ? 0.766 10.250 -9.051 1.00 96.31 90 ALA A N 1
ATOM 659 C CA . ALA A 1 90 ? 0.303 9.059 -8.343 1.00 96.31 90 ALA A CA 1
ATOM 660 C C . ALA A 1 90 ? 1.208 8.734 -7.143 1.00 96.31 90 ALA A C 1
ATOM 662 O O . ALA A 1 90 ? 0.717 8.348 -6.082 1.00 96.31 90 ALA A O 1
ATOM 663 N N . VAL A 1 91 ? 2.524 8.926 -7.275 1.00 97.06 91 VAL A N 1
ATOM 664 C CA . VAL A 1 91 ? 3.478 8.766 -6.167 1.00 97.06 91 VAL A CA 1
ATOM 665 C C . VAL A 1 91 ? 3.211 9.793 -5.063 1.00 97.06 91 VAL A C 1
ATOM 667 O O . VAL A 1 91 ? 3.130 9.423 -3.890 1.00 97.06 91 VAL A O 1
ATOM 670 N N . CYS A 1 92 ? 3.021 11.066 -5.412 1.00 97.31 92 CYS A N 1
ATOM 671 C CA . CYS A 1 92 ? 2.672 12.120 -4.459 1.00 97.31 92 CYS A CA 1
ATOM 672 C C . CYS A 1 92 ? 1.351 11.824 -3.741 1.00 97.31 92 CYS A C 1
ATOM 674 O O . CYS A 1 92 ? 1.247 12.019 -2.531 1.00 97.31 92 CYS A O 1
ATOM 676 N N . GLU A 1 93 ? 0.359 11.300 -4.457 1.00 97.44 93 GLU A N 1
ATOM 677 C CA . GLU A 1 93 ? -0.927 10.900 -3.892 1.00 97.44 93 GLU A CA 1
ATOM 678 C C . GLU A 1 93 ? -0.779 9.767 -2.856 1.00 97.44 93 GLU A C 1
ATOM 680 O O . GLU A 1 93 ? -1.374 9.830 -1.772 1.00 97.44 93 GLU A O 1
ATOM 685 N N . VAL A 1 94 ? 0.078 8.776 -3.132 1.00 98.38 94 VAL A N 1
ATOM 686 C CA . VAL A 1 94 ? 0.448 7.730 -2.164 1.00 98.38 94 VAL A CA 1
ATOM 687 C C . VAL A 1 94 ? 1.114 8.339 -0.926 1.00 98.38 94 VAL A C 1
ATOM 689 O O . VAL A 1 94 ? 0.691 8.067 0.200 1.00 98.38 94 VAL A O 1
ATOM 692 N N . VAL A 1 95 ? 2.130 9.188 -1.116 1.00 98.38 95 VAL A N 1
ATOM 693 C CA . VAL A 1 95 ? 2.869 9.837 -0.017 1.00 98.38 95 VAL A CA 1
ATOM 694 C C . VAL A 1 95 ? 1.928 10.662 0.858 1.00 98.38 95 VAL A C 1
ATOM 696 O O . VAL A 1 95 ? 1.951 10.529 2.082 1.00 98.38 95 VAL A O 1
ATOM 699 N N . HIS A 1 96 ? 1.061 11.472 0.251 1.00 98.00 96 HIS A N 1
ATOM 700 C CA . HIS A 1 96 ? 0.083 12.283 0.971 1.00 98.00 96 HIS A CA 1
ATOM 701 C C . HIS A 1 96 ? -0.894 11.425 1.774 1.00 98.00 96 HIS A C 1
ATOM 703 O O . HIS A 1 96 ? -1.203 11.752 2.920 1.00 98.00 96 HIS A O 1
ATOM 709 N N . SER A 1 97 ? -1.354 10.310 1.213 1.00 98.12 97 SER A N 1
ATOM 710 C CA . SER A 1 97 ? -2.264 9.397 1.908 1.00 98.12 97 SER A CA 1
ATOM 711 C C . SER A 1 97 ? -1.607 8.768 3.137 1.00 98.12 97 SER A C 1
ATOM 713 O O . SER A 1 97 ? -2.174 8.813 4.230 1.00 98.12 97 SER A O 1
ATOM 715 N N . CYS A 1 98 ? -0.372 8.279 3.005 1.00 98.56 98 CYS A N 1
ATOM 716 C CA . CYS A 1 98 ? 0.403 7.754 4.130 1.00 98.56 98 CYS A CA 1
ATOM 717 C C . CYS A 1 98 ? 0.704 8.839 5.184 1.00 98.56 98 CYS A C 1
ATOM 719 O O . CYS A 1 98 ? 0.605 8.586 6.386 1.00 98.56 98 CYS A O 1
ATOM 721 N N . PHE A 1 99 ? 1.010 10.068 4.755 1.00 98.44 99 PHE A N 1
ATOM 722 C CA . PHE A 1 99 ? 1.245 11.204 5.651 1.00 98.44 99 PHE A CA 1
ATOM 723 C C . PHE A 1 99 ? 0.008 11.577 6.467 1.00 98.44 99 PHE A C 1
ATOM 725 O O . PHE A 1 99 ? 0.116 11.805 7.677 1.00 98.44 99 PHE A O 1
ATOM 732 N N . ARG A 1 100 ? -1.174 11.573 5.844 1.00 97.88 100 ARG A N 1
ATOM 733 C CA . ARG A 1 100 ? -2.444 11.805 6.542 1.00 97.88 100 ARG A CA 1
ATOM 734 C C . ARG A 1 100 ? -2.651 10.793 7.667 1.00 97.88 100 ARG A C 1
ATOM 736 O O . ARG A 1 100 ? -2.937 11.209 8.782 1.00 97.88 100 ARG A O 1
ATOM 743 N N . ILE A 1 101 ? -2.411 9.502 7.415 1.00 97.94 101 ILE A N 1
ATOM 744 C CA . ILE A 1 101 ? -2.499 8.464 8.458 1.00 97.94 101 ILE A CA 1
ATOM 745 C C . ILE A 1 101 ? -1.487 8.740 9.581 1.00 97.94 101 ILE A C 1
ATOM 747 O O . ILE A 1 101 ? -1.848 8.696 10.751 1.00 97.94 101 ILE A O 1
ATOM 751 N N . SER A 1 102 ? -0.237 9.090 9.253 1.00 98.25 102 SER A N 1
ATOM 752 C CA . SER A 1 102 ? 0.804 9.350 10.266 1.00 98.25 102 SER A CA 1
ATOM 753 C C . SER A 1 102 ? 0.532 10.569 11.158 1.00 98.25 102 SER A C 1
ATOM 755 O O . SER A 1 102 ? 0.946 10.596 12.317 1.00 98.25 102 SER A O 1
ATOM 757 N N . SER A 1 103 ? -0.178 11.574 10.638 1.00 97.38 103 SER A N 1
ATOM 758 C CA . SER A 1 103 ? -0.408 12.858 11.317 1.00 97.38 103 SER A CA 1
ATOM 759 C C . SER A 1 103 ? -1.784 12.974 11.980 1.00 97.38 103 SER A C 1
ATOM 761 O O . SER A 1 103 ? -2.032 13.930 12.715 1.00 97.38 103 SER A O 1
ATOM 763 N N . GLN A 1 104 ? -2.673 12.000 11.781 1.00 96.44 104 GLN A N 1
ATOM 764 C CA . GLN A 1 104 ? -4.022 12.024 12.337 1.00 96.44 104 GLN A CA 1
ATOM 765 C C . GLN A 1 104 ? -4.030 11.606 13.815 1.00 96.44 104 GLN A C 1
ATOM 767 O O . GLN A 1 104 ? -4.049 10.425 14.145 1.00 96.44 104 GLN A O 1
ATOM 772 N N . SER A 1 105 ? -4.056 12.589 14.719 1.00 95.12 105 SER A N 1
ATOM 773 C CA . SER A 1 105 ? -3.964 12.390 16.176 1.00 95.12 105 SER A CA 1
ATOM 774 C C . SER A 1 105 ? -5.075 11.541 16.802 1.00 95.12 105 SER A C 1
ATOM 776 O O . SER A 1 105 ? -4.898 11.074 17.924 1.00 95.12 105 SER A O 1
ATOM 778 N N . SER A 1 106 ? -6.196 11.333 16.106 1.00 95.12 106 SER A N 1
ATOM 779 C CA . SER A 1 106 ? -7.277 10.452 16.559 1.00 95.12 106 SER A CA 1
ATOM 780 C C . SER A 1 106 ? -6.991 8.959 16.366 1.00 95.12 106 SER A C 1
ATOM 782 O O . SER A 1 106 ? -7.747 8.150 16.892 1.00 95.12 106 SER A O 1
ATOM 784 N N . LEU A 1 107 ? -5.927 8.597 15.640 1.00 96.88 107 LEU A N 1
ATOM 785 C CA . LEU A 1 107 ? -5.503 7.211 15.427 1.00 96.88 107 LEU A CA 1
ATOM 786 C C . LEU A 1 107 ? -4.478 6.765 16.475 1.00 96.88 107 LEU A C 1
ATOM 788 O O . LEU A 1 107 ? -3.722 7.578 17.028 1.00 96.88 107 LEU A O 1
ATOM 792 N N . SER A 1 108 ? -4.384 5.453 16.684 1.00 97.62 108 SER A N 1
ATOM 793 C CA . SER A 1 108 ? -3.407 4.857 17.589 1.00 97.62 108 SER A CA 1
ATOM 794 C C . SER A 1 108 ? -1.970 5.260 17.254 1.00 97.62 108 SER A C 1
ATOM 796 O O . SER A 1 108 ? -1.576 5.481 16.104 1.00 97.62 108 SER A O 1
ATOM 798 N N . GLU A 1 109 ? -1.143 5.337 18.295 1.00 97.75 109 GLU A N 1
ATOM 799 C CA . GLU A 1 109 ? 0.290 5.604 18.153 1.00 97.75 109 GLU A CA 1
ATOM 800 C C . GLU A 1 109 ? 0.984 4.546 17.286 1.00 97.75 109 GLU A C 1
ATOM 802 O O . GLU A 1 109 ? 1.825 4.883 16.453 1.00 97.75 109 GLU A O 1
ATOM 807 N N . LEU A 1 110 ? 0.571 3.281 17.412 1.00 97.81 110 LEU A N 1
ATOM 808 C CA . LEU A 1 110 ? 1.119 2.181 16.626 1.00 97.81 110 LEU A CA 1
ATOM 809 C C . LEU A 1 110 ? 0.852 2.357 15.127 1.00 97.81 110 LEU A C 1
ATOM 811 O O . LEU A 1 110 ? 1.774 2.200 14.322 1.00 97.81 110 LEU A O 1
ATOM 815 N N . LEU A 1 111 ? -0.384 2.692 14.740 1.00 98.38 111 LEU A N 1
ATOM 816 C CA . LEU A 1 111 ? -0.731 2.919 13.337 1.00 98.38 111 LEU A CA 1
ATOM 817 C C . LEU A 1 111 ? 0.002 4.145 12.782 1.00 98.38 111 LEU A C 1
ATOM 819 O O . LEU A 1 111 ? 0.581 4.076 11.695 1.00 98.38 111 LEU A O 1
ATOM 823 N N . ARG A 1 112 ? 0.060 5.240 13.549 1.00 98.62 112 ARG A N 1
ATOM 824 C CA . ARG A 1 112 ? 0.791 6.452 13.147 1.00 98.62 112 ARG A CA 1
ATOM 825 C C . ARG A 1 112 ? 2.279 6.189 12.933 1.00 98.62 112 ARG A C 1
ATOM 827 O O . ARG A 1 112 ? 2.826 6.584 11.903 1.00 98.62 112 ARG A O 1
ATOM 834 N N . HIS A 1 113 ? 2.927 5.472 13.850 1.00 98.50 113 HIS A N 1
ATOM 835 C CA . HIS A 1 113 ? 4.345 5.141 13.718 1.00 98.50 113 HIS A CA 1
ATOM 836 C C . HIS A 1 113 ? 4.605 4.123 12.597 1.00 98.50 113 HIS A C 1
ATOM 838 O O . HIS A 1 113 ? 5.612 4.203 11.888 1.00 98.50 113 HIS A O 1
ATOM 844 N N . SER A 1 114 ? 3.664 3.206 12.362 1.00 98.62 114 SER A N 1
ATOM 845 C CA . SER A 1 114 ? 3.702 2.314 11.200 1.00 98.62 114 SER A CA 1
ATOM 846 C C . SER A 1 114 ? 3.637 3.099 9.888 1.00 98.62 114 SER A C 1
ATOM 848 O O . SER A 1 114 ? 4.398 2.805 8.965 1.00 98.62 114 SER A O 1
ATOM 850 N N . ALA A 1 115 ? 2.790 4.130 9.811 1.00 98.62 115 ALA A N 1
ATOM 851 C CA . ALA A 1 115 ? 2.696 5.014 8.652 1.00 98.62 115 ALA A CA 1
ATOM 852 C C . ALA A 1 115 ? 3.976 5.831 8.441 1.00 98.62 115 ALA A C 1
ATOM 854 O O . ALA A 1 115 ? 4.472 5.913 7.319 1.00 98.62 115 ALA A O 1
ATOM 855 N N . GLU A 1 116 ? 4.568 6.353 9.515 1.00 98.44 116 GLU A N 1
ATOM 856 C CA . GLU A 1 116 ? 5.868 7.028 9.471 1.00 98.44 116 GLU A CA 1
ATOM 857 C C . GLU A 1 116 ? 6.981 6.098 8.952 1.00 98.44 116 GLU A C 1
ATOM 859 O O . GLU A 1 116 ? 7.782 6.474 8.094 1.00 98.44 116 GLU A O 1
ATOM 864 N N . SER A 1 117 ? 6.999 4.845 9.413 1.00 98.56 117 SER A N 1
ATOM 865 C CA . SER A 1 117 ? 7.919 3.821 8.911 1.00 98.56 117 SER A CA 1
ATOM 866 C C . SER A 1 117 ? 7.689 3.502 7.433 1.00 98.56 117 SER A C 1
ATOM 868 O O . SER A 1 117 ? 8.645 3.419 6.658 1.00 98.56 117 SER A O 1
ATOM 870 N N . GLY A 1 118 ? 6.426 3.407 7.013 1.00 98.62 118 GLY A N 1
ATOM 871 C CA . GLY A 1 118 ? 6.042 3.269 5.610 1.00 98.62 118 GLY A CA 1
ATOM 872 C C . GLY A 1 118 ? 6.537 4.429 4.743 1.00 98.62 118 GLY A C 1
ATOM 873 O O . GLY A 1 118 ? 7.121 4.194 3.688 1.00 98.62 118 GLY A O 1
ATOM 874 N N . LEU A 1 119 ? 6.390 5.672 5.208 1.00 98.62 119 LEU A N 1
ATOM 875 C CA . LEU A 1 119 ? 6.896 6.863 4.517 1.00 98.62 119 LEU A CA 1
ATOM 876 C C . LEU A 1 119 ? 8.417 6.831 4.356 1.00 98.62 119 LEU A C 1
ATOM 878 O O . LEU A 1 119 ? 8.918 7.100 3.265 1.00 98.62 119 LEU A O 1
ATOM 882 N N . ARG A 1 120 ? 9.160 6.446 5.401 1.00 98.56 120 ARG A N 1
ATOM 883 C CA . ARG A 1 120 ? 10.623 6.292 5.312 1.00 98.56 120 ARG A CA 1
ATOM 884 C C . ARG A 1 120 ? 11.021 5.253 4.260 1.00 98.56 120 ARG A C 1
ATOM 886 O O . ARG A 1 120 ? 11.950 5.494 3.492 1.00 98.56 120 ARG A O 1
ATOM 893 N N . ARG A 1 121 ? 10.294 4.133 4.178 1.00 98.12 121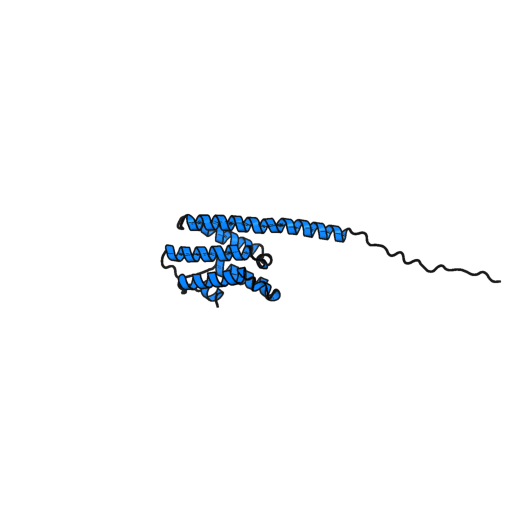 ARG A N 1
ATOM 894 C CA . ARG A 1 121 ? 10.506 3.105 3.142 1.00 98.12 121 ARG A CA 1
ATOM 895 C C . ARG A 1 121 ? 10.208 3.632 1.739 1.00 98.12 121 ARG A C 1
ATOM 897 O O . ARG A 1 121 ? 11.024 3.426 0.845 1.00 98.12 121 ARG A O 1
ATOM 904 N N . ILE A 1 122 ? 9.104 4.362 1.561 1.00 97.75 122 ILE A N 1
ATOM 905 C CA . ILE A 1 122 ? 8.758 5.014 0.289 1.00 97.75 122 ILE A CA 1
ATOM 906 C C . ILE A 1 122 ? 9.896 5.936 -0.159 1.00 97.75 122 ILE A C 1
ATOM 908 O O . ILE A 1 122 ? 10.401 5.783 -1.268 1.00 97.75 122 ILE A O 1
ATOM 912 N N . VAL A 1 123 ? 10.352 6.840 0.713 1.00 96.50 123 VAL A N 1
ATOM 913 C CA . VAL A 1 123 ? 11.460 7.760 0.408 1.00 96.50 123 VAL A CA 1
ATOM 914 C C . VAL A 1 123 ? 12.718 6.983 0.026 1.00 96.50 123 VAL A C 1
ATOM 916 O O . VAL A 1 123 ? 13.322 7.273 -1.003 1.00 96.50 123 VAL A O 1
ATOM 919 N N . HIS A 1 124 ? 13.089 5.955 0.791 1.00 95.69 124 HIS A N 1
ATOM 920 C CA . HIS A 1 124 ? 14.256 5.135 0.475 1.00 95.69 124 HIS A CA 1
ATOM 921 C C . HIS A 1 124 ? 14.162 4.502 -0.923 1.00 95.69 124 HIS A C 1
ATOM 923 O O . HIS A 1 124 ? 15.118 4.571 -1.694 1.00 95.69 124 HIS A O 1
ATOM 929 N N . VAL A 1 125 ? 13.010 3.928 -1.287 1.00 94.94 125 VAL A N 1
ATOM 930 C CA . VAL A 1 125 ? 12.809 3.339 -2.620 1.00 94.94 125 VAL A CA 1
ATOM 931 C C . VAL A 1 125 ? 12.911 4.394 -3.715 1.00 94.94 125 VAL A C 1
ATOM 933 O O . VAL A 1 125 ? 13.654 4.191 -4.675 1.00 94.94 125 VAL A O 1
ATOM 936 N N . LEU A 1 126 ? 12.235 5.534 -3.568 1.00 92.56 126 LEU A N 1
ATOM 937 C CA . LEU A 1 126 ? 12.277 6.604 -4.566 1.00 92.56 126 LEU A CA 1
ATOM 938 C C . LEU A 1 126 ? 13.709 7.108 -4.790 1.00 92.56 126 LEU A C 1
ATOM 940 O O . LEU A 1 126 ? 14.153 7.201 -5.931 1.00 92.56 126 LEU A O 1
ATOM 944 N N . PHE A 1 127 ? 14.471 7.342 -3.720 1.00 90.38 127 PHE A N 1
ATOM 945 C CA . PHE A 1 127 ? 15.858 7.800 -3.830 1.00 90.38 127 PHE A CA 1
ATOM 946 C C . PHE A 1 127 ? 16.818 6.711 -4.322 1.00 90.38 127 PHE A C 1
ATOM 948 O O . PHE A 1 127 ? 17.758 7.018 -5.053 1.00 90.38 127 PHE A O 1
ATOM 955 N N . SER A 1 128 ? 16.563 5.433 -4.024 1.00 89.75 128 SER A N 1
ATOM 956 C CA . SER A 1 128 ? 17.365 4.334 -4.581 1.00 89.75 128 SER A CA 1
ATOM 957 C C . SER A 1 128 ? 17.294 4.275 -6.114 1.00 89.75 128 SER A C 1
ATOM 959 O O . SER A 1 128 ? 18.282 3.947 -6.771 1.00 89.75 128 SER A O 1
ATOM 961 N N . ARG A 1 129 ? 16.160 4.685 -6.702 1.00 81.50 129 ARG A N 1
ATOM 962 C CA . ARG A 1 129 ? 15.961 4.759 -8.159 1.00 81.50 129 ARG A CA 1
ATOM 963 C C . ARG A 1 129 ? 16.710 5.928 -8.800 1.00 81.50 129 ARG A C 1
ATOM 965 O O . ARG A 1 129 ? 17.085 5.844 -9.966 1.00 81.50 129 ARG A O 1
ATOM 972 N N . VAL A 1 130 ? 16.984 6.997 -8.049 1.00 73.88 130 VAL A N 1
ATOM 973 C CA . VAL A 1 130 ? 17.721 8.169 -8.557 1.00 73.88 130 VAL A CA 1
ATOM 974 C C . VAL A 1 130 ? 19.151 7.799 -8.955 1.00 73.88 130 VAL A C 1
ATOM 976 O O . VAL A 1 130 ? 19.662 8.303 -9.955 1.00 73.88 130 VAL A O 1
ATOM 979 N N 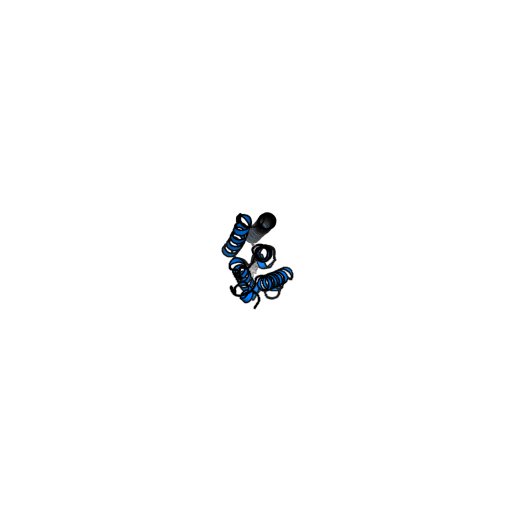. HIS A 1 131 ? 19.794 6.880 -8.230 1.00 69.12 131 HIS A N 1
ATOM 980 C CA . HIS A 1 131 ? 21.129 6.397 -8.595 1.00 69.12 131 HIS A CA 1
ATOM 981 C C . HIS A 1 131 ? 21.122 5.651 -9.936 1.00 69.12 131 HIS A C 1
ATOM 983 O O . HIS A 1 131 ? 21.979 5.906 -10.777 1.00 69.12 131 HIS A O 1
ATOM 989 N N . VAL A 1 132 ? 20.092 4.836 -10.182 1.00 63.62 132 VAL A N 1
ATOM 990 C CA . VAL A 1 132 ? 19.899 4.131 -11.460 1.00 63.62 132 VAL A CA 1
ATOM 991 C C . VAL A 1 132 ? 19.717 5.116 -12.619 1.00 63.62 132 VAL A C 1
ATOM 993 O O . VAL A 1 132 ? 20.277 4.919 -13.695 1.00 63.62 132 VAL A O 1
ATOM 996 N N . LEU A 1 133 ? 18.986 6.215 -12.399 1.00 60.19 133 LEU A N 1
ATOM 997 C CA . LEU A 1 133 ? 18.823 7.269 -13.405 1.00 60.19 133 LEU A CA 1
ATOM 998 C C . LEU A 1 133 ? 20.143 7.984 -13.713 1.00 60.19 133 LEU A C 1
ATOM 1000 O O . LEU A 1 133 ? 20.426 8.260 -14.877 1.00 60.19 133 LEU A O 1
ATOM 1004 N N . LYS A 1 134 ? 20.973 8.253 -12.698 1.00 62.75 134 LYS A N 1
ATOM 1005 C CA . LYS A 1 134 ? 22.294 8.864 -12.899 1.00 62.75 134 LYS A CA 1
ATOM 1006 C C . LYS A 1 134 ? 23.183 7.984 -13.781 1.00 62.75 134 LYS A C 1
ATOM 1008 O O . LYS A 1 134 ? 23.793 8.496 -14.718 1.00 62.75 134 LYS A O 1
ATOM 1013 N N . ASP A 1 135 ? 23.211 6.682 -13.524 1.00 66.94 135 ASP A N 1
ATOM 1014 C CA . ASP A 1 135 ? 24.034 5.736 -14.284 1.00 66.94 135 ASP A CA 1
ATOM 1015 C C . ASP A 1 135 ? 23.508 5.533 -15.714 1.00 66.94 135 ASP A C 1
ATOM 1017 O O . ASP A 1 135 ? 24.295 5.478 -16.662 1.00 66.94 135 ASP A O 1
ATOM 1021 N N . ALA A 1 136 ? 22.184 5.509 -15.904 1.00 65.50 136 ALA A N 1
ATOM 1022 C CA . ALA A 1 136 ? 21.558 5.431 -17.224 1.00 65.50 136 ALA A CA 1
ATOM 1023 C C . ALA A 1 136 ? 21.825 6.686 -18.077 1.00 65.50 136 ALA A C 1
ATOM 1025 O O . ALA A 1 136 ? 22.164 6.572 -19.254 1.00 65.50 136 ALA A O 1
ATOM 1026 N N . VAL A 1 137 ? 21.733 7.883 -17.483 1.00 65.62 137 VAL A N 1
ATOM 1027 C CA . VAL A 1 137 ? 22.052 9.150 -18.164 1.00 65.62 137 VAL A CA 1
ATOM 1028 C C . VAL A 1 137 ? 23.532 9.207 -18.533 1.00 65.62 137 VAL A C 1
ATOM 1030 O O . VAL A 1 137 ? 23.866 9.551 -19.664 1.00 65.62 137 VAL A O 1
ATOM 1033 N N . LEU A 1 138 ? 24.426 8.830 -17.615 1.00 69.56 138 LEU A N 1
ATOM 1034 C CA . LEU A 1 138 ? 25.863 8.782 -17.892 1.00 69.56 138 LEU A CA 1
ATOM 1035 C C . LEU A 1 138 ? 26.186 7.794 -19.021 1.00 69.56 138 LEU A C 1
ATOM 1037 O O . LEU A 1 138 ? 26.959 8.128 -19.915 1.00 69.56 138 LEU A O 1
ATOM 1041 N N . SER A 1 139 ? 25.550 6.622 -19.032 1.00 70.19 139 SER A N 1
ATOM 1042 C CA . SER A 1 139 ? 25.737 5.613 -20.082 1.00 70.19 139 SER A CA 1
ATOM 1043 C C . SER A 1 139 ? 25.243 6.099 -21.450 1.00 70.19 139 SER A C 1
ATOM 1045 O O . SER A 1 139 ? 25.949 5.950 -22.445 1.00 70.19 139 SER A O 1
ATOM 1047 N N . ALA A 1 140 ? 24.084 6.764 -21.500 1.00 67.50 140 ALA A N 1
ATOM 1048 C CA . ALA A 1 140 ? 23.545 7.339 -22.734 1.00 67.50 140 ALA A CA 1
ATOM 1049 C C . ALA A 1 140 ? 24.427 8.470 -23.299 1.00 67.50 140 ALA A C 1
ATOM 1051 O O . ALA A 1 140 ? 24.593 8.590 -24.514 1.00 67.50 140 ALA A O 1
ATOM 1052 N N . VAL A 1 141 ? 25.033 9.286 -22.427 1.00 66.69 141 VAL A N 1
ATOM 1053 C CA . VAL A 1 141 ? 25.987 10.332 -22.834 1.00 66.69 141 VAL A CA 1
ATOM 1054 C C . VAL A 1 141 ? 27.273 9.718 -23.397 1.00 66.69 141 VAL A C 1
ATOM 1056 O O . VAL A 1 141 ? 27.796 10.212 -24.399 1.00 66.69 141 VAL A O 1
ATOM 1059 N N . VAL A 1 142 ? 27.769 8.628 -22.802 1.00 67.25 142 VAL A N 1
ATOM 1060 C CA . VAL A 1 142 ? 28.958 7.902 -23.285 1.00 67.25 142 VAL A CA 1
ATOM 1061 C C . VAL A 1 142 ? 28.709 7.260 -24.655 1.00 67.25 142 VAL A C 1
ATOM 1063 O O . VAL A 1 142 ? 29.553 7.379 -25.542 1.00 67.25 142 VAL A O 1
ATOM 1066 N N . GLU A 1 143 ? 27.542 6.654 -24.888 1.00 62.69 143 GLU A N 1
ATOM 1067 C CA . GLU A 1 143 ? 27.183 6.112 -26.210 1.00 62.69 143 GLU A CA 1
ATOM 1068 C C . GLU A 1 143 ? 27.072 7.199 -27.287 1.00 62.69 143 GLU A C 1
ATOM 1070 O O . GLU A 1 143 ? 27.494 6.990 -28.425 1.00 62.69 143 GLU A O 1
ATOM 1075 N N . GLN A 1 144 ? 26.574 8.388 -26.939 1.00 57.59 144 GLN A N 1
ATOM 1076 C CA . GLN A 1 144 ? 26.502 9.523 -27.868 1.00 57.59 144 GLN A CA 1
ATOM 1077 C C . GLN A 1 144 ? 27.866 10.165 -28.163 1.00 57.59 144 GLN A C 1
ATOM 1079 O O . GLN A 1 144 ? 28.007 10.845 -29.181 1.00 57.59 144 GLN A O 1
ATOM 1084 N N . THR A 1 145 ? 28.872 9.949 -27.312 1.00 55.78 145 THR A N 1
ATOM 1085 C CA . THR A 1 145 ? 30.243 10.460 -27.496 1.00 55.78 145 THR A CA 1
ATOM 1086 C C . THR A 1 145 ? 31.223 9.423 -28.050 1.00 55.78 145 THR A C 1
ATOM 1088 O O . THR A 1 145 ? 32.380 9.763 -28.309 1.00 55.78 145 THR A O 1
ATOM 1091 N N . ALA A 1 146 ? 30.782 8.186 -28.307 1.00 50.72 146 ALA A N 1
ATOM 1092 C CA . ALA A 1 146 ? 31.609 7.180 -28.963 1.00 50.72 146 ALA A CA 1
ATOM 1093 C C . ALA A 1 146 ? 32.018 7.661 -30.375 1.00 50.72 146 ALA A C 1
ATOM 1095 O O . ALA A 1 146 ? 31.157 8.057 -31.169 1.00 50.72 146 ALA A O 1
ATOM 1096 N N . PRO A 1 147 ? 33.321 7.658 -30.723 1.00 50.47 147 PRO A N 1
ATOM 1097 C CA . PRO A 1 147 ? 33.779 8.161 -32.010 1.00 50.47 147 PRO A CA 1
ATOM 1098 C C . PRO A 1 147 ? 33.169 7.320 -33.130 1.00 50.47 147 PRO A C 1
ATOM 1100 O O . PRO A 1 147 ? 33.409 6.116 -33.217 1.00 50.47 147 PRO A O 1
ATOM 1103 N N . ARG A 1 148 ? 32.388 7.965 -34.008 1.00 51.06 148 ARG A N 1
ATOM 1104 C CA . ARG A 1 148 ? 31.952 7.374 -35.277 1.00 51.06 148 ARG A CA 1
ATOM 1105 C C . ARG A 1 148 ? 33.205 6.925 -36.020 1.00 51.06 148 ARG A C 1
ATOM 1107 O O . ARG A 1 148 ? 33.957 7.762 -36.515 1.00 51.06 148 ARG A O 1
ATOM 1114 N N . THR A 1 149 ? 33.445 5.620 -36.076 1.00 53.75 149 THR A N 1
ATOM 1115 C CA . THR A 1 149 ? 34.490 5.049 -36.918 1.00 53.75 149 THR A CA 1
ATOM 1116 C C . THR A 1 149 ? 34.133 5.380 -38.361 1.00 53.75 149 THR A C 1
ATOM 1118 O O . THR A 1 149 ? 33.232 4.802 -38.965 1.00 53.75 149 THR A O 1
ATOM 1121 N N . VAL A 1 150 ? 34.795 6.400 -38.903 1.00 52.22 150 VAL A N 1
ATOM 1122 C CA . VAL A 1 150 ? 34.712 6.726 -40.322 1.00 52.22 150 VAL A CA 1
ATOM 1123 C C . VAL A 1 150 ? 35.403 5.578 -41.047 1.00 52.22 150 VAL A C 1
ATOM 1125 O O . VAL A 1 150 ? 36.628 5.474 -41.027 1.00 52.22 150 VAL A O 1
ATOM 1128 N N . ASN A 1 151 ? 34.618 4.676 -41.639 1.00 56.12 151 ASN A N 1
ATOM 1129 C CA . ASN A 1 151 ? 35.148 3.683 -42.561 1.00 56.12 151 ASN A CA 1
ATOM 1130 C C . ASN A 1 151 ? 35.655 4.426 -43.797 1.00 56.12 151 ASN A C 1
ATOM 1132 O O . ASN A 1 151 ? 34.891 4.755 -44.706 1.00 56.12 151 ASN A O 1
ATOM 1136 N N . TRP A 1 152 ? 36.956 4.707 -43.811 1.00 53.53 152 TRP A N 1
ATOM 1137 C CA . TRP A 1 152 ? 37.677 5.133 -45.000 1.00 53.53 152 TRP A CA 1
ATOM 1138 C C . TRP A 1 152 ? 37.681 3.967 -45.988 1.00 53.53 152 TRP A C 1
ATOM 1140 O O . TRP A 1 152 ? 38.608 3.161 -46.025 1.00 53.53 152 TRP A O 1
ATOM 1150 N N . HIS A 1 153 ? 36.608 3.836 -46.767 1.00 50.88 153 HIS A N 1
ATOM 1151 C CA . HIS A 1 153 ? 36.632 2.984 -47.943 1.00 50.88 153 HIS A CA 1
ATOM 1152 C C . HIS A 1 153 ? 37.697 3.548 -48.884 1.00 50.88 153 HIS A C 1
ATOM 1154 O O . HIS A 1 153 ? 37.553 4.648 -49.418 1.00 50.88 153 HIS A O 1
ATOM 1160 N N . ALA A 1 154 ? 38.796 2.806 -49.023 1.00 54.81 154 ALA A N 1
ATOM 1161 C CA . ALA A 1 154 ? 39.843 3.070 -49.991 1.00 54.81 154 ALA A CA 1
ATOM 1162 C C . ALA A 1 154 ? 39.206 3.214 -51.382 1.00 54.81 154 ALA A C 1
ATOM 1164 O O . ALA A 1 154 ? 38.619 2.265 -51.906 1.00 54.81 154 ALA A O 1
ATOM 1165 N N . GLY A 1 155 ? 39.271 4.421 -51.945 1.00 46.22 155 GLY A N 1
ATOM 1166 C CA . GLY A 1 155 ? 38.854 4.678 -53.319 1.00 46.22 155 GLY A CA 1
ATOM 1167 C C . GLY A 1 155 ? 39.714 3.877 -54.306 1.00 46.22 155 GLY A C 1
ATOM 1168 O O . GLY A 1 155 ? 40.864 3.555 -53.995 1.00 46.22 155 GLY A O 1
ATOM 1169 N N . PRO A 1 156 ? 39.178 3.529 -55.487 1.00 49.72 156 PRO A N 1
ATOM 1170 C CA . PRO A 1 156 ? 39.884 2.693 -56.443 1.00 49.72 156 PRO A CA 1
ATOM 1171 C C . PRO A 1 156 ? 41.106 3.437 -56.996 1.00 49.72 156 PRO A C 1
ATOM 1173 O O . PRO A 1 156 ? 41.005 4.558 -57.494 1.00 49.72 156 PRO A O 1
ATOM 1176 N N . SER A 1 157 ? 42.266 2.790 -56.892 1.00 49.12 157 SER A N 1
ATOM 1177 C CA . SER A 1 157 ? 43.524 3.229 -57.493 1.00 49.12 157 SER A CA 1
ATOM 1178 C C . SER A 1 157 ? 43.390 3.214 -59.017 1.00 49.12 157 SER A C 1
ATOM 1180 O O . SER A 1 157 ? 43.243 2.150 -59.619 1.00 49.12 157 SER A O 1
ATOM 1182 N N . VAL A 1 158 ? 43.408 4.390 -59.645 1.00 50.44 158 VAL A N 1
ATOM 1183 C CA . VAL A 1 158 ? 43.439 4.523 -61.106 1.00 50.44 158 VAL A CA 1
ATOM 1184 C C . VAL A 1 158 ? 44.889 4.359 -61.558 1.00 50.44 158 VAL A C 1
ATOM 1186 O O . VAL A 1 158 ? 45.673 5.304 -61.522 1.00 50.44 158 VAL A O 1
ATOM 1189 N N . ALA A 1 159 ? 45.254 3.145 -61.971 1.00 46.00 159 ALA A N 1
ATOM 1190 C CA . ALA A 1 159 ? 46.470 2.903 -62.737 1.00 46.00 159 ALA A CA 1
ATOM 1191 C C . ALA A 1 159 ? 46.216 3.327 -64.193 1.00 46.00 159 ALA A C 1
ATOM 1193 O O . ALA A 1 159 ? 45.586 2.606 -64.963 1.00 46.00 159 ALA A O 1
ATOM 1194 N N . GLY A 1 160 ? 46.653 4.537 -64.548 1.00 43.34 160 GLY A N 1
ATOM 1195 C CA . GLY A 1 160 ? 46.747 4.986 -65.935 1.00 43.34 160 GLY A CA 1
ATOM 1196 C C . GLY A 1 160 ? 47.987 4.380 -66.582 1.00 43.34 160 GLY A C 1
ATOM 1197 O O . GLY A 1 160 ? 49.103 4.827 -66.329 1.00 43.34 160 GLY A O 1
ATOM 1198 N N . GLU A 1 161 ? 47.773 3.338 -67.376 1.00 47.62 161 GLU A N 1
ATOM 1199 C CA . GLU A 1 161 ? 48.772 2.648 -68.185 1.00 47.62 161 GLU A CA 1
ATOM 1200 C C . GLU A 1 161 ? 49.090 3.475 -69.444 1.00 47.62 161 GLU A C 1
ATOM 1202 O O . GLU A 1 161 ? 48.195 3.972 -70.130 1.00 47.62 161 GLU A O 1
ATOM 1207 N N . VAL A 1 162 ? 50.383 3.671 -69.708 1.00 46.34 162 VAL A N 1
ATOM 1208 C CA . VAL A 1 162 ? 50.927 4.451 -70.827 1.00 46.34 162 VAL A CA 1
ATOM 1209 C C . VAL A 1 162 ? 51.125 3.516 -72.020 1.00 46.34 162 VAL A C 1
ATOM 1211 O O . VAL A 1 162 ? 51.907 2.575 -71.919 1.00 46.34 162 VAL A O 1
ATOM 1214 N N . ALA A 1 163 ? 50.472 3.785 -73.153 1.00 42.03 163 ALA A N 1
ATOM 1215 C CA . ALA A 1 163 ? 50.800 3.153 -74.432 1.00 42.03 163 ALA A CA 1
ATOM 1216 C C . ALA A 1 163 ? 50.459 4.068 -75.621 1.00 42.03 163 ALA A C 1
ATOM 1218 O O . ALA A 1 163 ? 49.287 4.219 -75.965 1.00 42.03 163 ALA A O 1
ATOM 1219 N N . ALA A 1 164 ? 51.496 4.665 -76.220 1.00 45.03 164 ALA A N 1
ATOM 1220 C CA . ALA A 1 164 ? 51.740 4.811 -77.665 1.00 45.03 164 ALA A CA 1
ATOM 1221 C C . ALA A 1 164 ? 53.050 5.58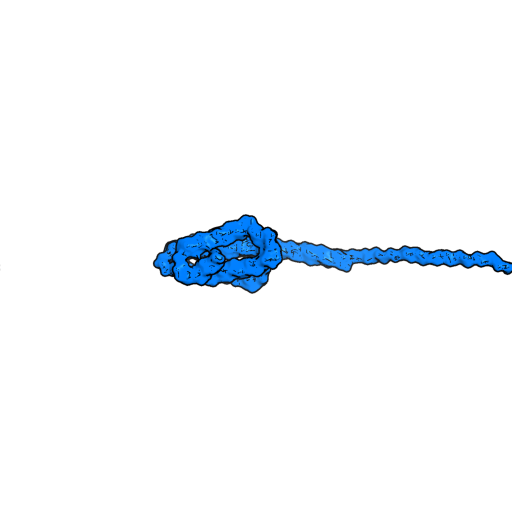4 -77.882 1.00 45.03 164 ALA A C 1
ATOM 1223 O O . ALA A 1 164 ? 53.165 6.705 -77.337 1.00 45.03 164 ALA A O 1
#

Nearest PDB structures (foldseek):
  8ezq-assembly1_B  TM=9.354E-01  e=4.816E-04  Saccharomyces cerevisiae
  8ezj-assembly1_B  TM=9.237E-01  e=6.825E-04  Saccharomyces cerevisiae
  8ezj-assembly1_A  TM=9.184E-01  e=7.174E-04  Saccharomyces cerevisiae
  8ezq-assembly1_A  TM=9.135E-01  e=1.440E-03  Saccharomyces cerevisiae
  7urr-assembly1_A  TM=8.495E-01  e=5.002E-03  Saccharomyces cerevisiae

Sequence (164 aa):
PFLDTIRCEETTGVVTQRALSAVHSFLRAELLSLNPASAPAAMVAVVKAATFCRFEVTDPAADEVVLMCILQLLVGCIECNAGNLLSDEAVCEVVHSCFRISSQSSLSELLRHSAESGLRRIVHVLFSRVHVLKDAVLSAVVEQTAPRTVNWHAGPSVAGEVAA

Foldseek 3Di:
DLLVLQLDQAHALVSNLVSLVVLLVCLVVVVLVVPVVCLLVVLLSQLVSLLNGHYHDDDQVSVLSSLLSSLSSLLSSCVGPSVVSDDPVSLVSSLVSLCCQLPPPVHDPVRNVSSVVSNVSSVVSVVVVVVVVVVVVVVVVVVVPPDDPPPPPDDDDDDDDDDD

Organism: NCBI:txid33657

Secondary structure (DSSP, 8-state):
-HHHHHT-TTSBHHHHHHHHHHHHHHHHTTGGGG-TTTHHHHHHHHHHHHHT---B---HHHHHHHHHHHHHHHHHHHHSGGGGGS-HHHHHHHHHHHHHHHH-TTS-HHHHHHHHHHHHHHHHHHHHHHHHHHHHHHHHHHHHHS------------------

Mean predicted aligned error: 9.58 Å

pLDDT: m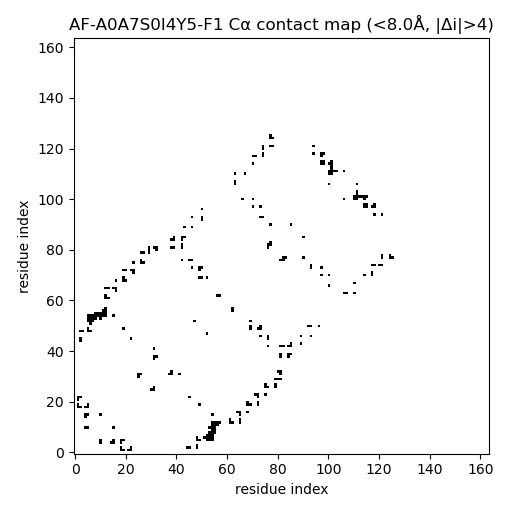ean 87.34, std 16.72, range [42.03, 98.69]

Radius of gyration: 26.67 Å; Cα contacts (8 Å, |Δi|>4): 165; chains: 1; bounding box: 73×25×96 Å